Protein AF-A0A1V3RQV3-F1 (afdb_monomer_lite)

Secondary structure (DSSP, 8-state):
-HHHHHHHHHHHHHHHHHHHHHHHHSBTT--TT-TT-SB-GGGGTTS-HHHHHHHHHHHHHHHHHHH-TTEEEEEEEEEEEEETTEEEEEEEEEEEETT-S----EEEEEEHHHHHHHTT----

pLDDT: mean 86.49, std 12.57, range [39.47, 97.5]

Radius of gyration: 15.75 Å; chains: 1; bounding box: 42×29×44 Å

Foldseek 3Di:
DVVVVVVVVVVVLVVLLVQLLVQALDDQCNPVVCNRGHFPLVVCQPPDCVVSVVVNQVRSVVRCVVRVVQKDWDDWDWDWDQDPNDIWIKIKTWIDGPVPPDPDIDIRIDIVVVSCVVNVVDDD

Sequence (124 aa):
MLNDRAARLATDVDDIHQEVLLVLYTPLGADIHRPDFGCEWWQWIDSPINYARPHIVRAVVSAIERWVIRIELVRVVLTQRDDNNYASKDLLVEWKFADGVAEQIFSSNVRLDDLLASLGVITQ

Structure (mmCIF, N/CA/C/O backbone):
data_AF-A0A1V3RQV3-F1
#
_entry.id   AF-A0A1V3RQV3-F1
#
loop_
_atom_site.group_PDB
_atom_site.id
_atom_site.type_symbol
_atom_site.label_atom_id
_atom_site.label_alt_id
_atom_site.label_comp_id
_atom_site.label_asym_id
_atom_site.label_entity_id
_atom_site.label_seq_id
_atom_site.pdbx_PDB_ins_code
_atom_site.Cartn_x
_atom_site.Cartn_y
_atom_site.Cartn_z
_atom_site.occupancy
_atom_site.B_iso_or_equiv
_atom_site.auth_seq_id
_atom_site.auth_comp_id
_atom_site.auth_asym_id
_atom_site.auth_atom_id
_atom_site.pdbx_PDB_model_num
ATOM 1 N N . MET A 1 1 ? -18.312 18.229 23.222 1.00 57.91 1 MET A N 1
ATOM 2 C CA . MET A 1 1 ? -19.031 16.951 23.018 1.00 57.91 1 MET A CA 1
ATOM 3 C C . MET A 1 1 ? -19.204 16.571 21.548 1.00 57.91 1 MET A C 1
ATOM 5 O O . MET A 1 1 ? -18.770 15.482 21.209 1.00 57.91 1 MET A O 1
ATOM 9 N N . LEU A 1 2 ? -19.785 17.397 20.658 1.00 61.59 2 LEU A N 1
ATOM 10 C CA . LEU A 1 2 ? -19.853 17.039 19.221 1.00 61.59 2 LEU A CA 1
ATOM 11 C C . LEU A 1 2 ? -18.481 17.136 18.514 1.00 61.59 2 LEU A C 1
ATOM 13 O O . LEU A 1 2 ? -18.153 16.295 17.684 1.00 61.59 2 LEU A O 1
ATOM 17 N N . ASN A 1 3 ? -17.664 18.125 18.897 1.00 72.25 3 ASN A N 1
ATOM 18 C CA . ASN A 1 3 ? -16.355 18.389 18.286 1.00 72.25 3 ASN A CA 1
ATOM 19 C C . ASN A 1 3 ? -15.302 17.310 18.610 1.00 72.25 3 ASN A C 1
ATOM 21 O O . ASN A 1 3 ? -14.451 16.998 17.785 1.00 72.25 3 ASN A O 1
ATOM 25 N N . ASP A 1 4 ? -15.403 16.689 19.788 1.00 78.00 4 ASP A N 1
ATOM 26 C CA . ASP A 1 4 ? -14.417 15.716 20.280 1.00 78.00 4 ASP A CA 1
ATOM 27 C C . ASP A 1 4 ? -14.480 14.388 19.507 1.00 78.00 4 ASP A C 1
ATOM 29 O O . ASP A 1 4 ? -13.466 13.725 19.305 1.00 78.00 4 ASP A O 1
ATOM 33 N N . ARG A 1 5 ? -15.674 14.006 19.027 1.00 74.31 5 ARG A N 1
ATOM 34 C CA . ARG A 1 5 ? -15.865 12.795 18.209 1.00 74.31 5 ARG A CA 1
ATOM 35 C C . ARG A 1 5 ? -15.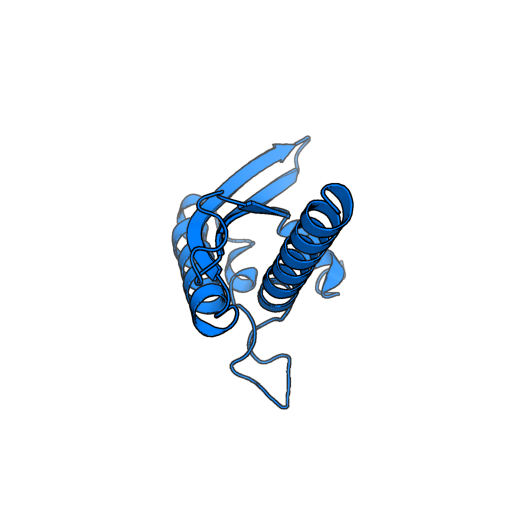313 12.970 16.798 1.00 74.31 5 ARG A C 1
ATOM 37 O O . ARG A 1 5 ? -14.687 12.052 16.285 1.00 74.31 5 ARG A O 1
ATOM 44 N N . ALA A 1 6 ? -15.535 14.139 16.197 1.00 78.00 6 ALA A N 1
ATOM 45 C CA . ALA A 1 6 ? -15.004 14.462 14.877 1.00 78.00 6 ALA A CA 1
ATOM 46 C C . ALA A 1 6 ? -13.470 14.547 14.896 1.00 78.00 6 ALA A C 1
ATOM 48 O O . ALA A 1 6 ? -12.823 13.987 14.018 1.00 78.00 6 ALA A O 1
ATOM 49 N N . ALA A 1 7 ? -12.895 15.170 15.932 1.00 77.12 7 ALA A N 1
ATOM 50 C CA . ALA A 1 7 ? -11.447 15.224 16.118 1.00 77.12 7 ALA A CA 1
ATOM 51 C C . ALA A 1 7 ? -10.832 13.823 16.250 1.00 77.12 7 ALA A C 1
ATOM 53 O O . ALA A 1 7 ? -9.837 13.528 15.600 1.00 77.12 7 ALA A O 1
ATOM 54 N N . ARG A 1 8 ? -11.460 12.938 17.034 1.00 81.44 8 ARG A N 1
ATOM 55 C CA . ARG A 1 8 ? -10.992 11.557 17.196 1.00 81.44 8 ARG A CA 1
ATOM 56 C C . ARG A 1 8 ? -11.048 10.756 15.895 1.00 81.44 8 ARG A C 1
ATOM 58 O O . ARG A 1 8 ? -10.074 10.097 15.56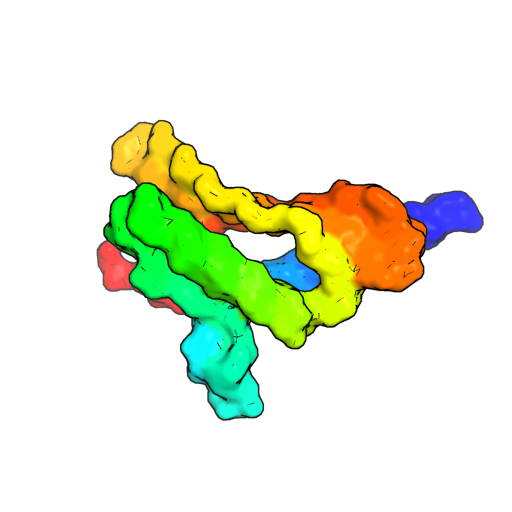6 1.00 81.44 8 ARG A O 1
ATOM 65 N N . LEU A 1 9 ? -12.153 10.851 15.151 1.00 83.62 9 LEU A N 1
ATOM 66 C CA . LEU A 1 9 ? -12.279 10.181 13.855 1.00 83.62 9 LEU A CA 1
ATOM 67 C C . LEU A 1 9 ? -11.206 10.661 12.869 1.00 83.62 9 LEU A C 1
ATOM 69 O O . LEU A 1 9 ? -10.649 9.848 12.144 1.00 83.62 9 LEU A O 1
ATOM 73 N N . ALA A 1 10 ? -10.901 11.963 12.854 1.00 79.94 10 ALA A N 1
ATOM 74 C CA . ALA A 1 10 ? -9.835 12.501 12.013 1.00 79.94 10 ALA A CA 1
ATOM 75 C C . ALA A 1 10 ? -8.470 11.891 12.374 1.00 79.94 10 ALA A C 1
ATOM 77 O O . ALA A 1 10 ? -7.771 11.419 11.486 1.00 79.94 10 ALA A O 1
ATOM 78 N N . THR A 1 11 ? -8.138 11.811 13.668 1.00 84.56 11 THR A N 1
ATOM 79 C CA . THR A 1 11 ? -6.911 11.141 14.130 1.00 84.56 11 THR A CA 1
ATOM 80 C C . THR A 1 11 ? -6.875 9.667 13.730 1.00 84.56 11 THR A C 1
ATOM 82 O O . THR A 1 11 ? -5.865 9.210 13.211 1.00 84.56 11 THR A O 1
ATOM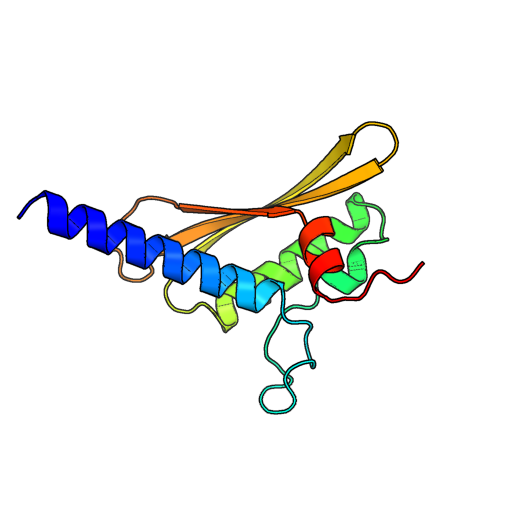 85 N N . ASP A 1 12 ? -7.981 8.935 13.896 1.00 89.00 12 ASP A N 1
ATOM 86 C CA . ASP A 1 12 ? -8.049 7.521 13.511 1.00 89.00 12 ASP A CA 1
ATOM 87 C C . ASP A 1 12 ? -7.833 7.333 11.996 1.00 89.00 12 ASP A C 1
ATOM 89 O O . ASP A 1 12 ? -7.164 6.389 11.579 1.00 89.00 12 ASP A O 1
ATOM 93 N N . VAL A 1 13 ? -8.369 8.233 11.163 1.00 92.19 13 VAL A N 1
ATOM 94 C CA . VAL A 1 13 ? -8.168 8.209 9.704 1.00 92.19 13 VAL A CA 1
ATOM 95 C C . VAL A 1 13 ? -6.716 8.515 9.335 1.00 92.19 13 VAL A C 1
ATOM 97 O O . VAL A 1 13 ? -6.147 7.812 8.498 1.00 92.19 13 VAL A O 1
ATOM 100 N N . ASP A 1 14 ? -6.111 9.524 9.962 1.00 92.31 14 ASP A N 1
ATOM 101 C CA . ASP A 1 14 ? -4.715 9.897 9.722 1.00 92.31 14 ASP A CA 1
ATOM 102 C C . ASP A 1 14 ? -3.755 8.774 10.141 1.00 92.31 14 ASP A C 1
ATOM 104 O O . ASP A 1 14 ? -2.828 8.449 9.397 1.00 92.31 14 ASP A O 1
ATOM 108 N N . ASP A 1 15 ? -4.009 8.119 11.276 1.00 93.06 15 ASP A N 1
ATOM 109 C CA . ASP A 1 15 ? -3.216 6.983 11.756 1.00 93.06 15 ASP A CA 1
ATOM 110 C C . ASP A 1 15 ? -3.255 5.814 10.763 1.00 93.06 15 ASP A C 1
ATOM 112 O O . ASP A 1 15 ? -2.216 5.241 10.430 1.00 93.06 15 ASP A O 1
ATOM 116 N N . ILE A 1 16 ? -4.439 5.482 10.237 1.00 93.81 16 ILE A N 1
ATOM 117 C CA . ILE A 1 16 ? -4.575 4.455 9.197 1.00 93.81 16 ILE A CA 1
ATOM 118 C C . ILE A 1 16 ? -3.869 4.876 7.910 1.00 93.81 16 ILE A C 1
ATOM 120 O O . ILE A 1 16 ? -3.221 4.049 7.267 1.00 93.81 16 ILE A O 1
ATOM 124 N N . HIS A 1 17 ? -3.964 6.148 7.519 1.00 94.00 17 HIS A N 1
ATOM 125 C CA . HIS A 1 17 ? -3.246 6.645 6.351 1.00 94.00 17 HIS A CA 1
ATOM 126 C C . HIS A 1 17 ? -1.732 6.446 6.513 1.00 94.00 17 HIS A C 1
ATOM 128 O O . HIS A 1 17 ? -1.087 5.927 5.601 1.00 94.00 17 HIS A O 1
ATOM 134 N N . GLN A 1 18 ? -1.176 6.767 7.686 1.00 92.19 18 GLN A N 1
ATOM 135 C CA . GLN A 1 18 ? 0.235 6.520 7.996 1.00 92.19 18 GLN A CA 1
ATOM 136 C C . GLN A 1 18 ? 0.587 5.031 7.989 1.00 92.19 18 GLN A C 1
ATOM 138 O O . GLN A 1 18 ? 1.643 4.657 7.486 1.00 92.19 18 GLN A O 1
ATOM 143 N N . GLU A 1 19 ? -0.291 4.169 8.498 1.00 95.44 19 GLU A N 1
ATOM 144 C CA . GLU A 1 19 ? -0.082 2.720 8.502 1.00 95.44 19 GLU A CA 1
ATOM 145 C C . GLU A 1 19 ? -0.045 2.145 7.073 1.00 95.44 19 GLU A C 1
ATOM 147 O O . GLU A 1 19 ? 0.880 1.406 6.723 1.00 95.44 19 GLU A O 1
ATOM 152 N N . VAL A 1 20 ? -0.989 2.553 6.213 1.00 95.06 20 VAL A N 1
ATOM 153 C CA . VAL A 1 20 ? -1.008 2.213 4.777 1.00 95.06 20 VAL A CA 1
ATOM 154 C C . VAL A 1 20 ? 0.283 2.671 4.105 1.00 95.06 20 VAL A C 1
ATOM 156 O O . VAL A 1 20 ? 0.920 1.890 3.397 1.00 95.06 20 VAL A O 1
ATOM 159 N N . LEU A 1 21 ? 0.695 3.918 4.344 1.00 93.19 21 LEU A N 1
ATOM 160 C CA . LEU A 1 21 ? 1.944 4.445 3.805 1.00 93.19 21 LEU A CA 1
ATOM 161 C C . LEU A 1 21 ? 3.141 3.624 4.283 1.00 93.19 21 LEU A C 1
ATOM 163 O O . LEU A 1 21 ? 3.934 3.204 3.451 1.00 93.19 21 LEU A O 1
ATOM 167 N N . LEU A 1 22 ? 3.264 3.336 5.579 1.00 93.88 22 LEU A N 1
ATOM 168 C CA . LEU A 1 22 ? 4.386 2.579 6.138 1.00 93.88 22 LEU A CA 1
ATOM 169 C C . LEU A 1 22 ? 4.562 1.217 5.449 1.00 93.88 22 LEU A C 1
ATOM 171 O O . LEU A 1 22 ? 5.684 0.845 5.099 1.00 93.88 22 LEU A O 1
ATOM 175 N N . VAL A 1 23 ? 3.463 0.492 5.214 1.00 95.06 23 VAL A N 1
ATOM 176 C CA . VAL A 1 23 ? 3.481 -0.794 4.496 1.00 95.06 23 VAL A CA 1
ATOM 177 C C . VAL A 1 23 ? 3.943 -0.620 3.049 1.00 95.06 23 VAL A C 1
ATOM 179 O O . VAL A 1 23 ? 4.740 -1.421 2.564 1.00 95.06 23 VAL A O 1
ATOM 182 N N . LEU A 1 24 ? 3.466 0.417 2.356 1.00 94.06 24 LEU A N 1
ATOM 183 C CA . LEU A 1 24 ? 3.831 0.681 0.962 1.00 94.06 24 LEU A CA 1
ATOM 184 C C . LEU A 1 24 ? 5.262 1.201 0.809 1.00 94.06 24 LEU A C 1
ATOM 186 O O . LEU A 1 24 ? 5.926 0.839 -0.157 1.00 94.06 24 LEU A O 1
ATOM 190 N N . TYR A 1 25 ? 5.746 2.015 1.743 1.00 91.00 25 TYR A N 1
ATOM 191 C CA . TYR A 1 25 ? 7.121 2.502 1.744 1.00 91.00 25 TYR A CA 1
ATOM 192 C C . TYR A 1 25 ? 8.103 1.383 2.062 1.00 91.00 25 TYR A C 1
ATOM 194 O O . TYR A 1 25 ? 9.200 1.391 1.531 1.00 91.00 25 TYR A O 1
ATOM 202 N N . THR A 1 26 ? 7.750 0.414 2.903 1.00 92.31 26 THR A N 1
ATOM 203 C CA . THR A 1 26 ? 8.716 -0.607 3.318 1.00 92.31 26 THR A CA 1
ATOM 204 C C . THR A 1 26 ? 8.918 -1.644 2.209 1.00 92.31 26 THR A C 1
ATOM 206 O O . THR A 1 26 ? 7.982 -2.391 1.910 1.00 92.31 26 THR A O 1
ATOM 209 N N . PRO A 1 27 ? 10.115 -1.755 1.598 1.00 92.00 27 PRO A N 1
ATOM 210 C CA . PRO A 1 27 ? 10.385 -2.817 0.642 1.00 92.00 27 PRO A CA 1
ATOM 211 C C . PRO A 1 27 ? 10.349 -4.164 1.359 1.00 92.00 27 PRO A C 1
ATOM 213 O O . PRO A 1 27 ? 10.899 -4.302 2.455 1.00 92.00 27 PRO A O 1
ATOM 216 N N . LEU A 1 28 ? 9.733 -5.166 0.733 1.00 92.19 28 LEU A N 1
ATOM 217 C CA . LEU A 1 28 ? 9.745 -6.528 1.264 1.00 92.19 28 LEU A CA 1
ATOM 218 C C . LEU A 1 28 ? 11.191 -6.985 1.545 1.00 92.19 28 LEU A C 1
ATOM 220 O O . LEU A 1 28 ? 12.056 -6.890 0.673 1.00 92.19 28 LEU A O 1
ATOM 224 N N . GLY A 1 29 ? 11.454 -7.461 2.764 1.00 90.19 29 GLY A N 1
ATOM 225 C CA . GLY A 1 29 ? 12.783 -7.881 3.221 1.00 90.19 29 GLY A CA 1
ATOM 226 C C . GLY A 1 29 ? 13.653 -6.785 3.849 1.00 90.19 29 GLY A C 1
ATOM 227 O O . GLY A 1 29 ? 14.732 -7.104 4.344 1.00 90.19 29 GLY A O 1
ATOM 228 N N . ALA A 1 30 ? 13.219 -5.519 3.865 1.00 91.06 30 ALA A N 1
ATOM 229 C CA . ALA A 1 30 ? 14.013 -4.419 4.425 1.00 91.06 30 ALA A CA 1
ATOM 230 C C . ALA A 1 30 ? 14.068 -4.417 5.965 1.00 91.06 30 ALA A C 1
ATOM 232 O O . ALA A 1 30 ? 15.078 -4.022 6.549 1.00 91.06 30 ALA A O 1
ATOM 233 N N . ASP A 1 31 ? 13.004 -4.868 6.636 1.00 91.50 31 ASP A N 1
ATOM 234 C CA . ASP A 1 31 ? 12.994 -5.036 8.091 1.00 91.50 31 ASP A CA 1
ATOM 235 C C . ASP A 1 31 ? 13.631 -6.386 8.460 1.00 91.50 31 ASP A C 1
ATOM 237 O O . ASP A 1 31 ? 13.018 -7.441 8.312 1.00 91.50 31 ASP A O 1
ATOM 241 N N . ILE A 1 32 ? 14.865 -6.355 8.974 1.00 92.94 32 ILE A N 1
ATOM 242 C CA . ILE A 1 32 ? 15.628 -7.553 9.376 1.00 92.94 32 ILE A CA 1
ATOM 243 C C . ILE A 1 32 ? 14.857 -8.403 10.397 1.00 92.94 32 ILE A C 1
ATOM 245 O O . ILE A 1 32 ? 14.957 -9.630 10.392 1.00 92.94 32 ILE A O 1
ATOM 249 N N . HIS A 1 33 ? 14.085 -7.768 11.281 1.00 94.81 33 HIS A N 1
ATOM 250 C CA . HIS A 1 33 ? 13.311 -8.470 12.301 1.00 94.81 33 HIS A CA 1
ATOM 251 C C . HIS A 1 33 ? 11.984 -9.011 11.760 1.00 94.81 33 HIS A C 1
ATOM 253 O O . HIS A 1 33 ? 11.398 -9.908 12.369 1.00 94.81 33 HIS A O 1
ATOM 259 N N . ARG A 1 34 ? 11.504 -8.484 10.628 1.00 93.62 34 ARG A N 1
ATOM 260 C CA . ARG A 1 34 ? 10.252 -8.873 9.968 1.00 93.62 34 ARG A CA 1
ATOM 261 C C . ARG A 1 34 ? 10.446 -8.889 8.444 1.00 93.62 34 ARG A C 1
ATOM 263 O O . ARG A 1 34 ? 9.888 -8.039 7.758 1.00 93.62 34 ARG A O 1
ATOM 270 N N . PRO A 1 35 ? 11.187 -9.861 7.889 1.00 92.88 35 PRO A N 1
ATOM 271 C CA . PRO A 1 35 ? 11.507 -9.875 6.458 1.00 92.88 35 PRO A CA 1
ATOM 272 C C . PRO A 1 35 ? 10.266 -9.980 5.556 1.00 92.88 35 PRO A C 1
ATOM 274 O O . PRO A 1 35 ? 10.280 -9.513 4.423 1.00 92.88 35 PRO A O 1
ATOM 277 N N . ASP A 1 36 ? 9.170 -10.538 6.068 1.00 93.75 36 ASP A N 1
ATOM 278 C CA . ASP A 1 36 ? 7.892 -10.626 5.357 1.00 93.75 36 ASP A CA 1
ATOM 279 C C . ASP A 1 36 ? 7.094 -9.307 5.336 1.00 93.75 36 ASP A C 1
ATOM 281 O O . ASP A 1 36 ? 6.064 -9.222 4.660 1.00 93.75 36 ASP A O 1
ATOM 285 N N . PHE A 1 37 ? 7.491 -8.309 6.133 1.00 94.44 37 PHE A N 1
ATOM 286 C CA . PHE A 1 37 ? 6.791 -7.032 6.236 1.00 94.44 37 PHE A CA 1
ATOM 287 C C . PHE A 1 37 ? 7.141 -6.116 5.062 1.00 94.44 37 PHE A C 1
ATOM 289 O O . PHE A 1 37 ? 8.297 -6.026 4.649 1.00 94.44 37 PHE A O 1
ATOM 296 N N . GLY A 1 38 ? 6.127 -5.409 4.560 1.00 93.75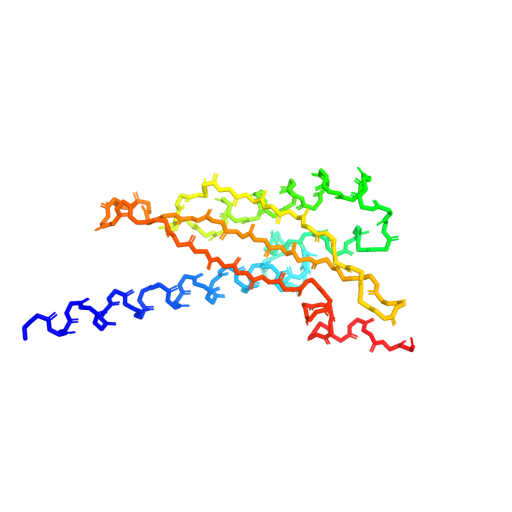 38 GLY A N 1
ATOM 297 C CA . GLY A 1 38 ? 6.261 -4.449 3.471 1.00 93.75 38 GLY A CA 1
ATOM 298 C C . GLY A 1 38 ? 5.543 -4.869 2.195 1.00 93.75 38 GLY A C 1
ATOM 299 O O . GLY A 1 38 ? 4.627 -5.696 2.211 1.00 93.75 38 GLY A O 1
ATOM 300 N N . CYS A 1 39 ? 5.960 -4.270 1.082 1.00 95.25 39 CYS A N 1
ATOM 301 C CA . CYS A 1 39 ? 5.365 -4.477 -0.229 1.00 95.25 39 CYS A CA 1
ATOM 302 C C . CYS A 1 39 ? 6.427 -4.529 -1.339 1.00 95.25 39 CYS A C 1
ATOM 304 O O . CYS A 1 39 ? 7.517 -3.966 -1.238 1.00 95.25 39 CYS A O 1
ATOM 306 N N . GLU A 1 40 ? 6.102 -5.229 -2.424 1.00 94.25 40 GLU A N 1
ATOM 307 C CA . GLU A 1 40 ? 7.017 -5.510 -3.536 1.00 94.25 40 GLU A CA 1
ATOM 308 C C . GLU A 1 40 ? 6.663 -4.774 -4.840 1.00 94.25 40 GLU A C 1
ATOM 310 O O . GLU A 1 40 ? 7.173 -5.103 -5.910 1.00 94.25 40 GLU A O 1
ATOM 315 N N . TRP A 1 41 ? 5.791 -3.760 -4.776 1.00 93.00 41 TRP A N 1
ATOM 316 C CA . TRP A 1 41 ? 5.326 -3.020 -5.958 1.00 93.00 41 TRP A CA 1
ATOM 317 C C . TRP A 1 41 ? 6.459 -2.317 -6.728 1.00 93.00 41 TRP A C 1
ATOM 319 O O . TRP A 1 41 ? 6.360 -2.153 -7.945 1.00 93.00 41 TRP A O 1
ATOM 329 N N . TRP A 1 42 ? 7.537 -1.931 -6.039 1.00 89.94 42 TRP A N 1
ATOM 330 C CA . TRP A 1 42 ? 8.666 -1.177 -6.596 1.00 89.94 42 TRP A CA 1
ATOM 331 C C . TRP A 1 42 ? 9.395 -1.922 -7.724 1.00 89.94 42 TRP A C 1
ATOM 333 O O . TRP A 1 42 ? 9.933 -1.283 -8.622 1.00 89.94 42 TRP A O 1
ATOM 343 N N . GLN A 1 43 ? 9.337 -3.260 -7.752 1.00 91.56 43 GLN A N 1
ATOM 344 C CA . GLN A 1 43 ? 9.959 -4.087 -8.798 1.00 91.56 43 GLN A CA 1
ATOM 345 C C . GLN A 1 43 ? 9.388 -3.830 -10.204 1.00 91.56 43 GLN A C 1
ATOM 347 O O . GLN A 1 43 ? 9.999 -4.191 -11.208 1.00 91.56 43 GLN A O 1
ATOM 352 N N . TRP A 1 44 ? 8.206 -3.215 -10.291 1.00 92.12 44 TRP A N 1
ATOM 353 C CA . TRP A 1 44 ? 7.462 -3.035 -11.537 1.00 92.12 44 TRP A CA 1
ATOM 354 C C . TRP A 1 44 ? 7.388 -1.573 -11.987 1.00 92.12 44 TRP A C 1
ATOM 356 O O . TRP A 1 44 ? 6.686 -1.281 -12.959 1.00 92.12 44 TRP A O 1
ATOM 366 N N . ILE A 1 45 ? 8.073 -0.640 -11.311 1.00 86.94 45 ILE A N 1
ATOM 367 C CA . ILE A 1 45 ? 7.956 0.787 -11.640 1.00 86.94 45 ILE A CA 1
ATOM 368 C C . ILE A 1 45 ? 8.464 1.097 -13.051 1.00 86.94 45 ILE A C 1
ATOM 370 O O . ILE A 1 45 ? 7.792 1.820 -13.779 1.00 86.94 45 ILE A O 1
ATOM 374 N N . ASP A 1 46 ? 9.554 0.479 -13.493 1.00 87.31 46 ASP A N 1
ATOM 375 C CA . ASP A 1 46 ? 10.110 0.721 -14.832 1.00 87.31 46 ASP A CA 1
ATOM 376 C C . ASP A 1 46 ? 9.400 -0.079 -15.931 1.00 87.31 46 ASP A C 1
ATOM 378 O O . ASP A 1 46 ? 9.681 0.063 -17.121 1.00 87.31 46 ASP A O 1
ATOM 382 N N . SER A 1 47 ? 8.446 -0.933 -15.551 1.00 90.19 47 SER A N 1
ATOM 383 C CA . SER A 1 47 ? 7.686 -1.722 -16.510 1.00 90.19 47 SER A CA 1
ATOM 384 C C . SER A 1 47 ? 6.602 -0.884 -17.208 1.00 90.19 47 SER A C 1
ATOM 386 O O . SER A 1 47 ? 5.999 0.009 -16.595 1.00 90.19 47 SER A O 1
ATOM 388 N N . PRO A 1 48 ? 6.267 -1.204 -18.476 1.00 90.12 48 PRO A N 1
ATOM 389 C CA . PRO A 1 48 ? 5.131 -0.599 -19.165 1.00 90.12 48 PRO A CA 1
ATOM 390 C C . PRO A 1 48 ? 3.843 -0.756 -18.351 1.00 90.12 48 PRO A C 1
ATOM 392 O O . PRO A 1 48 ? 3.561 -1.843 -17.847 1.00 90.12 48 PRO A O 1
ATOM 395 N N . ILE A 1 49 ? 3.021 0.294 -18.257 1.00 89.50 49 ILE A N 1
ATOM 396 C CA . ILE A 1 49 ? 1.864 0.328 -17.342 1.00 89.50 49 ILE A CA 1
ATOM 397 C C . ILE A 1 49 ? 0.879 -0.826 -17.537 1.00 89.50 49 ILE A C 1
ATOM 399 O O . ILE A 1 49 ? 0.358 -1.358 -16.560 1.00 89.50 49 ILE A O 1
ATOM 403 N N . ASN A 1 50 ? 0.650 -1.253 -18.780 1.00 91.25 50 ASN A N 1
ATOM 404 C CA . ASN A 1 50 ? -0.267 -2.354 -19.081 1.00 91.25 50 ASN A CA 1
ATOM 405 C C . ASN A 1 50 ? 0.222 -3.692 -18.510 1.00 91.25 50 ASN A C 1
ATOM 407 O O . ASN A 1 50 ? -0.597 -4.542 -18.174 1.00 91.25 50 ASN A O 1
ATOM 411 N N . TYR A 1 51 ? 1.539 -3.856 -18.376 1.00 93.62 51 TYR A N 1
ATOM 412 C CA . TYR A 1 51 ? 2.157 -5.021 -17.756 1.00 93.62 51 TYR A CA 1
ATOM 413 C C . TYR A 1 51 ? 2.292 -4.835 -16.239 1.00 93.62 51 TYR A C 1
ATOM 415 O O . TYR A 1 51 ? 1.896 -5.706 -15.476 1.00 93.62 51 TYR A O 1
ATOM 423 N N . ALA A 1 52 ? 2.761 -3.669 -15.786 1.00 93.12 52 ALA A N 1
ATOM 424 C CA . ALA A 1 52 ? 2.997 -3.379 -14.372 1.00 93.12 52 ALA A CA 1
ATOM 425 C C . ALA A 1 52 ? 1.716 -3.386 -13.520 1.00 93.12 52 ALA A C 1
ATOM 427 O O . ALA A 1 52 ? 1.729 -3.839 -12.377 1.00 93.12 52 ALA A O 1
ATOM 428 N N . ARG A 1 53 ? 0.597 -2.889 -14.068 1.00 95.25 53 ARG A N 1
ATOM 429 C CA . ARG A 1 53 ? -0.657 -2.665 -13.330 1.00 95.25 53 ARG A CA 1
ATOM 430 C C . ARG A 1 53 ? -1.151 -3.888 -12.546 1.00 95.25 53 ARG A C 1
ATOM 432 O O . ARG A 1 53 ? -1.335 -3.736 -11.340 1.00 95.25 53 ARG A O 1
ATOM 439 N N . PRO A 1 54 ? -1.374 -5.074 -13.144 1.00 96.31 54 PRO A N 1
ATOM 440 C CA . PRO A 1 54 ? -1.845 -6.235 -12.387 1.00 96.31 54 PRO A CA 1
ATOM 441 C C . PRO A 1 54 ? -0.866 -6.681 -11.290 1.00 96.31 54 PRO A C 1
ATOM 443 O O . PRO A 1 54 ? -1.312 -7.099 -10.224 1.00 96.31 54 PRO A O 1
ATOM 446 N N . HIS A 1 55 ? 0.446 -6.560 -11.516 1.00 96.56 55 HIS A N 1
ATOM 447 C CA . HIS A 1 55 ? 1.461 -6.938 -10.530 1.00 96.56 55 HIS A CA 1
ATOM 448 C C . HIS A 1 55 ? 1.500 -5.975 -9.341 1.00 96.56 55 HIS A C 1
ATOM 450 O O . HIS A 1 55 ? 1.449 -6.419 -8.196 1.00 96.56 55 HIS A O 1
ATOM 456 N N . ILE A 1 56 ? 1.506 -4.666 -9.605 1.00 95.81 56 ILE A N 1
ATOM 457 C CA . ILE A 1 56 ? 1.475 -3.630 -8.565 1.00 95.81 56 ILE A CA 1
ATOM 458 C C . ILE A 1 56 ? 0.188 -3.737 -7.750 1.00 95.81 56 ILE A C 1
ATOM 460 O O . ILE A 1 56 ? 0.248 -3.784 -6.526 1.00 95.81 56 ILE A O 1
ATOM 464 N N . VAL A 1 57 ? -0.969 -3.828 -8.414 1.00 96.69 57 VAL A N 1
ATOM 465 C CA . VAL A 1 57 ? -2.263 -3.943 -7.725 1.00 96.69 57 VAL A CA 1
ATOM 466 C C . VAL A 1 57 ? -2.287 -5.184 -6.838 1.00 96.69 57 VAL A C 1
ATOM 468 O O . VAL A 1 57 ? -2.663 -5.082 -5.676 1.00 96.69 57 VAL A O 1
ATOM 471 N N . ARG A 1 58 ? -1.829 -6.339 -7.339 1.00 97.06 58 ARG A N 1
ATOM 472 C CA . ARG A 1 58 ? -1.742 -7.567 -6.539 1.00 97.06 58 ARG A CA 1
ATOM 473 C C . ARG A 1 58 ? -0.842 -7.393 -5.316 1.00 97.06 58 ARG A C 1
ATOM 475 O O . ARG A 1 58 ? -1.260 -7.761 -4.223 1.00 97.06 58 ARG A O 1
ATOM 482 N N . ALA A 1 59 ? 0.363 -6.854 -5.499 1.00 96.44 59 ALA A N 1
ATOM 483 C CA . ALA A 1 59 ? 1.317 -6.650 -4.412 1.00 96.44 59 ALA A CA 1
ATOM 484 C C . ALA A 1 59 ? 0.729 -5.744 -3.322 1.00 96.44 59 ALA A C 1
ATOM 486 O O . ALA A 1 59 ? 0.758 -6.093 -2.144 1.00 96.44 59 ALA A O 1
ATOM 487 N N . VAL A 1 60 ? 0.120 -4.624 -3.725 1.00 96.81 60 VAL A N 1
ATOM 488 C CA . VAL A 1 60 ? -0.537 -3.675 -2.818 1.00 96.81 60 VAL A CA 1
ATOM 489 C C . VAL A 1 60 ? -1.692 -4.337 -2.071 1.00 96.81 60 VAL A C 1
ATOM 491 O O . VAL A 1 60 ? -1.725 -4.261 -0.848 1.00 96.81 60 VAL A O 1
ATOM 494 N N . VAL A 1 61 ? -2.602 -5.022 -2.771 1.00 97.50 61 VAL A N 1
ATOM 495 C CA . VAL A 1 61 ? -3.736 -5.724 -2.142 1.00 97.50 61 VAL A CA 1
ATOM 496 C C . VAL A 1 61 ? -3.235 -6.723 -1.099 1.00 97.50 61 VAL A C 1
ATOM 498 O O . VAL A 1 61 ? -3.636 -6.651 0.058 1.00 97.50 61 VAL A O 1
ATOM 501 N N . SER A 1 62 ? -2.295 -7.596 -1.477 1.00 96.62 62 SER A N 1
ATOM 502 C CA . SER A 1 62 ? -1.756 -8.618 -0.573 1.00 96.62 62 SER A CA 1
ATOM 503 C C . SER A 1 62 ? -1.048 -8.021 0.647 1.00 96.62 62 SER A C 1
ATOM 505 O O . SER A 1 62 ? -1.176 -8.558 1.744 1.00 96.62 62 SER A O 1
ATOM 507 N N . ALA A 1 63 ? -0.312 -6.920 0.481 1.00 96.69 63 ALA A N 1
ATOM 508 C CA . ALA A 1 63 ? 0.376 -6.261 1.587 1.00 96.69 63 ALA A CA 1
ATOM 509 C C . ALA A 1 63 ? -0.607 -5.573 2.548 1.00 96.69 63 ALA A C 1
ATOM 511 O O . ALA A 1 63 ? -0.485 -5.734 3.762 1.00 96.69 63 ALA A O 1
ATOM 512 N N . ILE A 1 64 ? -1.595 -4.846 2.017 1.00 96.62 64 ILE A N 1
ATOM 513 C CA . ILE A 1 64 ? -2.577 -4.120 2.830 1.00 96.62 64 ILE A CA 1
ATOM 514 C C . ILE A 1 64 ? -3.471 -5.086 3.606 1.00 96.62 64 ILE A C 1
ATOM 516 O O . ILE A 1 64 ? -3.602 -4.931 4.816 1.00 96.62 64 ILE A O 1
ATOM 520 N N . GLU A 1 65 ? -4.012 -6.121 2.959 1.00 95.69 65 GLU A N 1
ATOM 521 C CA . GLU A 1 65 ? -4.855 -7.118 3.636 1.00 95.69 65 GLU A CA 1
ATOM 522 C C . GLU A 1 65 ? -4.090 -7.907 4.708 1.00 95.69 65 GLU A C 1
ATOM 524 O O . GLU A 1 65 ? -4.671 -8.310 5.716 1.00 95.69 65 GLU A O 1
ATOM 529 N N . ARG A 1 66 ? -2.782 -8.128 4.517 1.00 95.88 66 ARG A N 1
ATOM 530 C CA . ARG A 1 66 ? -1.951 -8.853 5.486 1.00 95.88 66 ARG A CA 1
ATOM 531 C C . ARG A 1 66 ? -1.593 -8.007 6.705 1.00 95.88 66 ARG A C 1
ATOM 533 O O . ARG A 1 66 ? -1.551 -8.545 7.810 1.00 95.88 66 ARG A O 1
ATOM 540 N N . TRP A 1 67 ? -1.268 -6.730 6.504 1.00 96.31 67 TRP A N 1
ATOM 541 C CA . TRP A 1 67 ? -0.629 -5.911 7.537 1.00 96.31 67 TRP A CA 1
ATOM 542 C C . TRP A 1 67 ? -1.538 -4.843 8.146 1.00 96.31 67 TRP A C 1
ATOM 544 O O . TRP A 1 67 ? -1.386 -4.558 9.329 1.00 96.31 67 TRP A O 1
ATOM 554 N N . VAL A 1 68 ? -2.507 -4.305 7.400 1.00 95.00 68 VAL A N 1
ATOM 555 C CA . VAL A 1 68 ? -3.409 -3.240 7.872 1.00 95.00 68 VAL A CA 1
ATOM 556 C C . VAL A 1 68 ? -4.764 -3.840 8.255 1.00 95.00 68 VAL A C 1
ATOM 558 O O . VAL A 1 68 ? -5.789 -3.614 7.621 1.00 95.00 68 VAL A O 1
ATOM 561 N N . ILE A 1 69 ? -4.781 -4.634 9.325 1.00 92.88 69 ILE A N 1
ATOM 562 C CA . ILE A 1 69 ? -5.957 -5.430 9.738 1.00 92.88 69 ILE A CA 1
ATOM 563 C C . ILE A 1 69 ? -7.162 -4.599 10.217 1.00 92.88 69 ILE A C 1
ATOM 565 O O . ILE A 1 69 ? -8.251 -5.131 10.413 1.00 92.88 69 ILE A O 1
ATOM 569 N N . ARG A 1 70 ? -6.961 -3.303 10.478 1.00 91.75 70 ARG A N 1
ATOM 570 C CA . ARG A 1 70 ? -7.981 -2.388 11.019 1.00 91.75 70 ARG A CA 1
ATOM 571 C C . ARG A 1 70 ? -8.959 -1.887 9.951 1.00 91.75 70 ARG A C 1
ATOM 573 O O . ARG A 1 70 ? -9.966 -1.265 10.294 1.00 91.75 70 ARG A O 1
ATOM 580 N N . ILE A 1 71 ? -8.668 -2.140 8.676 1.00 94.38 71 ILE A N 1
ATOM 581 C CA . ILE A 1 71 ? -9.473 -1.695 7.540 1.00 94.38 71 ILE A CA 1
ATOM 582 C C . ILE A 1 71 ? -9.927 -2.867 6.679 1.00 94.38 71 ILE A C 1
ATOM 584 O O . ILE A 1 71 ? -9.277 -3.904 6.604 1.00 94.38 71 ILE A O 1
ATOM 588 N N . GLU A 1 72 ? -11.028 -2.658 5.973 1.00 94.62 72 GLU A N 1
ATOM 589 C CA . GLU A 1 72 ? -11.419 -3.459 4.823 1.00 94.62 72 GLU A CA 1
ATOM 590 C C . GLU A 1 72 ? -11.024 -2.710 3.549 1.00 94.62 72 GLU A C 1
ATOM 592 O O . GLU A 1 72 ? -11.436 -1.564 3.325 1.00 94.62 72 GLU A O 1
ATOM 597 N N . LEU A 1 73 ? -10.219 -3.362 2.710 1.00 95.75 73 LEU A N 1
ATOM 598 C CA . LEU A 1 73 ? -9.808 -2.819 1.424 1.00 95.75 73 LEU A CA 1
ATOM 599 C C . LEU A 1 73 ? -10.992 -2.846 0.450 1.00 95.75 73 LEU A C 1
ATOM 601 O O . LEU A 1 73 ? -11.569 -3.895 0.177 1.00 95.75 73 LEU A O 1
ATOM 605 N N . VAL A 1 74 ? -11.348 -1.683 -0.089 1.00 95.75 74 VAL A N 1
ATOM 606 C CA . VAL A 1 74 ? -12.464 -1.536 -1.034 1.00 95.75 74 VAL A CA 1
ATOM 607 C C . VAL A 1 74 ? -11.950 -1.586 -2.465 1.00 95.75 74 VAL A C 1
ATOM 609 O O . VAL A 1 74 ? -12.534 -2.253 -3.322 1.00 95.75 74 VAL A O 1
ATOM 612 N N . ARG A 1 75 ? -10.855 -0.871 -2.745 1.00 96.12 75 ARG A N 1
ATOM 613 C CA . ARG A 1 75 ? -10.329 -0.747 -4.104 1.00 96.12 75 ARG A CA 1
ATOM 614 C C . ARG A 1 75 ? -8.866 -0.339 -4.114 1.00 96.12 75 ARG A C 1
ATOM 616 O O . ARG A 1 75 ? -8.425 0.463 -3.300 1.00 96.12 75 ARG A O 1
ATOM 623 N N . VAL A 1 76 ? -8.144 -0.818 -5.122 1.00 96.88 76 VAL A N 1
ATOM 624 C CA . VAL A 1 76 ? -6.821 -0.307 -5.487 1.00 96.88 76 VAL A CA 1
ATOM 625 C C . VAL A 1 76 ? -6.839 0.073 -6.960 1.00 96.88 76 VAL A C 1
ATOM 627 O O . VAL A 1 76 ? -7.238 -0.726 -7.810 1.00 96.88 76 VAL A O 1
ATOM 630 N N . VAL A 1 77 ? -6.422 1.295 -7.277 1.00 95.69 77 VAL A N 1
ATOM 631 C CA . VAL A 1 77 ? -6.363 1.805 -8.650 1.00 95.69 77 VAL A CA 1
ATOM 632 C C . VAL A 1 77 ? -4.975 2.352 -8.921 1.00 95.69 77 VAL A C 1
ATOM 634 O O . VAL A 1 77 ? -4.475 3.176 -8.168 1.00 95.69 77 VAL A O 1
ATOM 637 N N . LEU A 1 78 ? -4.379 1.913 -10.027 1.00 94.50 78 LEU A N 1
ATOM 638 C CA . LEU A 1 78 ? -3.126 2.455 -10.534 1.00 94.50 78 LEU A CA 1
ATOM 639 C C . LEU A 1 78 ? -3.377 3.199 -11.846 1.00 94.50 78 LEU A C 1
ATOM 641 O O . LEU A 1 78 ? -3.726 2.587 -12.868 1.00 94.50 78 LEU A O 1
ATOM 645 N N . THR A 1 79 ? -3.158 4.506 -11.820 1.00 92.50 79 THR A N 1
ATOM 646 C CA . THR A 1 79 ? -3.237 5.391 -12.983 1.00 92.50 79 THR A CA 1
ATOM 647 C C . THR A 1 79 ? -1.848 5.858 -13.394 1.00 92.50 79 THR A C 1
ATOM 649 O O . THR A 1 79 ? -0.963 6.002 -12.559 1.00 92.50 79 THR A O 1
ATOM 652 N N . GLN A 1 80 ? -1.655 6.077 -14.693 1.00 90.00 80 GLN A N 1
ATOM 653 C CA . GLN A 1 80 ? -0.472 6.758 -15.210 1.00 90.00 80 GLN A CA 1
ATOM 654 C C . GLN A 1 80 ? -0.872 8.181 -15.580 1.00 90.00 80 GLN A C 1
ATOM 656 O O . GLN A 1 80 ? -1.940 8.390 -16.162 1.00 90.00 80 GLN A O 1
ATOM 661 N N . ARG A 1 81 ? -0.013 9.131 -15.238 1.00 86.25 81 ARG A N 1
ATOM 662 C CA . ARG A 1 81 ? -0.120 10.536 -15.605 1.00 86.25 81 ARG A CA 1
ATOM 663 C C . ARG A 1 81 ? 1.122 10.905 -16.404 1.00 86.25 81 ARG A C 1
ATOM 665 O O . ARG A 1 81 ? 2.232 10.580 -15.997 1.00 86.25 81 ARG A O 1
ATOM 672 N N . ASP A 1 82 ? 0.918 11.571 -17.531 1.00 84.50 82 ASP A N 1
ATOM 673 C CA . ASP A 1 82 ? 1.996 12.009 -18.411 1.00 84.50 82 ASP A CA 1
ATOM 674 C C . ASP A 1 82 ? 2.095 13.537 -18.339 1.00 84.50 82 ASP A C 1
ATOM 676 O O . ASP A 1 82 ? 1.294 14.244 -18.952 1.00 84.50 82 ASP A O 1
ATOM 680 N N . ASP A 1 83 ? 3.076 14.047 -17.591 1.00 78.19 83 ASP A N 1
ATOM 681 C CA . ASP A 1 83 ? 3.296 15.482 -17.397 1.00 78.19 83 ASP A CA 1
ATOM 682 C C . ASP A 1 83 ? 4.671 15.876 -17.963 1.00 78.19 83 ASP A C 1
ATOM 684 O O . ASP A 1 83 ? 5.704 15.411 -17.487 1.00 78.19 83 ASP A O 1
ATOM 688 N N . ASN A 1 84 ? 4.710 16.766 -18.965 1.00 69.62 84 ASN A N 1
ATOM 689 C CA . ASN A 1 84 ? 5.941 17.399 -19.480 1.00 69.62 84 ASN A CA 1
ATOM 690 C C . ASN A 1 84 ? 7.150 16.439 -19.661 1.00 69.62 84 ASN A C 1
ATOM 692 O O . ASN A 1 84 ? 8.235 16.717 -19.154 1.00 69.62 84 ASN A O 1
ATOM 696 N N . ASN A 1 85 ? 6.973 15.335 -20.401 1.00 71.19 85 ASN A N 1
ATOM 697 C CA . ASN A 1 85 ? 7.960 14.262 -20.655 1.00 71.19 85 ASN A CA 1
ATOM 698 C C . ASN A 1 85 ? 8.285 13.311 -19.485 1.00 71.19 85 ASN A C 1
ATOM 700 O O . ASN A 1 85 ? 9.119 12.422 -19.661 1.00 71.19 85 ASN A O 1
ATOM 704 N N . TYR A 1 86 ? 7.612 13.421 -18.341 1.00 70.44 86 TYR A N 1
ATOM 705 C CA . TYR A 1 86 ? 7.750 12.481 -17.229 1.00 70.44 86 TYR A CA 1
ATOM 706 C 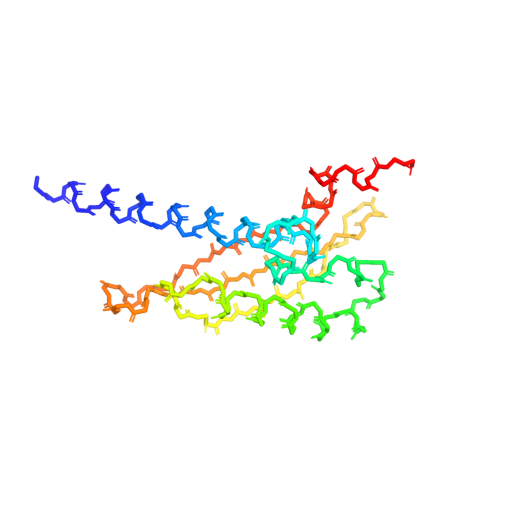C . TYR A 1 86 ? 6.442 11.715 -17.020 1.00 70.44 86 TYR A C 1
ATOM 708 O O . TYR A 1 86 ? 5.385 12.311 -16.812 1.00 70.44 86 TYR A O 1
ATOM 716 N N . ALA A 1 87 ? 6.518 10.385 -17.089 1.00 80.06 87 ALA A N 1
ATOM 717 C CA . ALA A 1 87 ? 5.400 9.511 -16.760 1.00 80.06 87 ALA A CA 1
ATOM 718 C C . ALA A 1 87 ? 5.452 9.179 -15.266 1.00 80.06 87 ALA A C 1
ATOM 720 O O . ALA A 1 87 ? 6.404 8.543 -14.815 1.00 80.06 87 ALA A O 1
ATOM 721 N N . SER A 1 88 ? 4.429 9.583 -14.516 1.00 83.75 88 SER A N 1
ATOM 722 C CA . SER A 1 88 ? 4.253 9.221 -13.111 1.00 83.75 88 SER A CA 1
ATOM 723 C C . SER A 1 88 ? 3.162 8.177 -12.939 1.00 83.75 88 SER A C 1
ATOM 725 O O . SER A 1 88 ? 2.230 8.067 -13.745 1.00 83.75 88 SER A O 1
ATOM 727 N N . LYS A 1 89 ? 3.274 7.383 -11.873 1.00 88.88 89 LYS A N 1
ATOM 728 C CA . LYS A 1 89 ? 2.247 6.409 -11.495 1.00 88.88 89 LYS A CA 1
ATOM 729 C C . LYS A 1 89 ? 1.598 6.816 -10.175 1.00 88.88 89 LYS A C 1
ATOM 731 O O . LYS A 1 89 ? 2.260 6.880 -9.143 1.00 88.88 89 LYS A O 1
ATOM 736 N N . ASP A 1 90 ? 0.295 7.051 -10.230 1.00 91.69 90 ASP A N 1
ATOM 737 C CA . ASP A 1 90 ? -0.538 7.413 -9.088 1.00 91.69 90 ASP A CA 1
ATOM 738 C C . ASP A 1 90 ? -1.289 6.161 -8.605 1.00 91.69 90 ASP A C 1
ATOM 740 O O . ASP A 1 90 ? -1.968 5.486 -9.387 1.00 91.69 90 ASP A O 1
ATOM 744 N N . LEU A 1 91 ? -1.152 5.843 -7.319 1.00 94.69 91 LEU A N 1
ATOM 745 C CA . LEU A 1 91 ? -1.821 4.744 -6.636 1.00 94.69 91 LEU A CA 1
ATOM 746 C C . LEU A 1 91 ? -2.901 5.301 -5.701 1.00 94.69 91 LEU A C 1
ATOM 748 O O . LEU A 1 91 ? -2.614 6.039 -4.762 1.00 94.69 91 LEU A O 1
ATOM 752 N N . LEU A 1 92 ? -4.144 4.901 -5.937 1.00 95.69 92 LEU A N 1
ATOM 753 C CA . LEU A 1 92 ? -5.282 5.158 -5.062 1.00 95.69 92 LEU A CA 1
ATOM 754 C C . LEU A 1 92 ? -5.630 3.869 -4.314 1.00 95.69 92 LEU A C 1
ATOM 756 O O . LEU A 1 92 ? -5.881 2.839 -4.941 1.00 95.69 92 LEU A O 1
ATOM 760 N N . VAL A 1 93 ? -5.685 3.947 -2.986 1.00 96.81 93 VAL A N 1
ATOM 761 C CA . VAL A 1 93 ? -6.134 2.870 -2.096 1.00 96.81 93 VAL A CA 1
ATOM 762 C C . VAL A 1 93 ? -7.386 3.345 -1.367 1.00 96.81 93 VAL A C 1
ATOM 764 O O . VAL A 1 93 ? -7.311 4.225 -0.512 1.00 96.81 93 VAL A O 1
ATOM 767 N N . GLU A 1 94 ? -8.537 2.778 -1.712 1.00 96.31 94 GLU A N 1
ATOM 768 C CA . GLU A 1 94 ? -9.817 3.046 -1.055 1.00 96.31 94 GLU A CA 1
ATOM 769 C C . GLU A 1 94 ? -10.094 1.973 -0.006 1.00 96.31 94 GLU A C 1
ATOM 771 O O . GLU A 1 94 ? -9.968 0.775 -0.275 1.00 96.31 94 GLU A O 1
ATOM 776 N N . TRP A 1 95 ? -10.497 2.399 1.183 1.00 95.56 95 TRP A N 1
ATOM 777 C CA . TRP A 1 95 ? -10.709 1.524 2.327 1.00 95.56 95 TRP A CA 1
ATOM 778 C C . TRP A 1 95 ? -11.810 2.060 3.242 1.00 95.56 95 TRP A C 1
ATOM 780 O O . TRP A 1 95 ? -12.192 3.227 3.174 1.00 95.56 95 TRP A O 1
ATOM 790 N N . LYS A 1 96 ? -12.330 1.195 4.107 1.00 93.62 96 LYS A N 1
ATOM 791 C CA . LYS A 1 96 ? -13.262 1.548 5.189 1.00 93.62 96 LYS A CA 1
ATOM 792 C C . LYS A 1 96 ? -12.823 0.865 6.483 1.00 93.62 96 LYS A C 1
ATOM 794 O O . LYS A 1 96 ? -12.060 -0.096 6.431 1.00 93.62 96 LYS A O 1
ATOM 799 N N . PHE A 1 97 ? -13.285 1.334 7.637 1.00 91.81 97 PHE A N 1
ATOM 800 C CA . PHE A 1 97 ? -12.955 0.683 8.908 1.00 91.81 97 PHE A CA 1
ATOM 801 C C . PHE A 1 97 ? -13.601 -0.709 9.007 1.00 91.81 97 PHE A C 1
ATOM 803 O O . PHE A 1 97 ? -14.775 -0.875 8.673 1.00 91.81 97 PHE A O 1
ATOM 810 N N . ALA A 1 98 ? -12.840 -1.703 9.477 1.00 87.25 98 ALA A N 1
ATOM 811 C CA . ALA A 1 98 ? -13.303 -3.092 9.586 1.00 87.25 98 ALA A CA 1
ATOM 812 C C . ALA A 1 98 ? -14.348 -3.304 10.697 1.00 87.25 98 ALA A C 1
ATOM 814 O O . ALA A 1 98 ? -15.142 -4.238 10.656 1.00 87.25 98 ALA A O 1
ATOM 815 N N . ASP A 1 99 ? -14.372 -2.429 11.700 1.00 82.19 99 ASP A N 1
ATOM 816 C CA . ASP A 1 99 ? -15.324 -2.480 12.814 1.00 82.19 99 ASP A CA 1
ATOM 817 C C . ASP A 1 99 ? -16.705 -1.884 12.472 1.00 82.19 99 ASP A C 1
ATOM 819 O O . ASP A 1 99 ? -17.596 -1.854 13.323 1.00 82.19 99 ASP A O 1
ATOM 823 N N . GLY A 1 100 ? -16.898 -1.411 11.233 1.00 66.12 100 GLY A N 1
ATOM 824 C CA . GLY A 1 100 ? -18.149 -0.806 10.778 1.00 66.12 100 GLY A CA 1
ATOM 825 C C . GLY A 1 100 ? -18.477 0.529 11.455 1.00 66.12 100 GLY A C 1
ATOM 826 O O . GLY A 1 100 ? -19.601 1.012 11.320 1.00 66.12 100 GLY A O 1
ATOM 827 N N . VAL A 1 101 ? -17.526 1.151 12.170 1.00 63.28 101 VAL A N 1
ATOM 828 C CA . VAL A 1 101 ? -17.730 2.432 12.877 1.00 63.28 101 VAL A CA 1
ATOM 829 C C . VAL A 1 101 ? -18.087 3.567 11.912 1.00 63.28 101 VAL A C 1
ATOM 831 O O . VAL A 1 101 ? -18.777 4.513 12.300 1.00 63.28 101 VAL A O 1
ATOM 834 N N . ALA A 1 102 ? -17.696 3.448 10.642 1.00 64.06 102 ALA A N 1
ATOM 835 C CA . ALA A 1 102 ? -18.148 4.312 9.564 1.00 64.06 102 ALA A CA 1
ATOM 836 C C . ALA A 1 102 ? -18.299 3.514 8.258 1.00 64.06 102 ALA A C 1
ATOM 838 O O . ALA A 1 102 ? -17.338 2.912 7.787 1.00 64.06 102 ALA A O 1
ATOM 839 N N . GLU A 1 103 ? -19.473 3.578 7.618 1.00 71.62 103 GLU A N 1
ATOM 840 C CA . GLU A 1 103 ? -19.646 3.123 6.221 1.00 71.62 103 GLU A CA 1
ATOM 841 C C . GLU A 1 103 ? -18.991 4.071 5.202 1.00 71.62 103 GLU A C 1
ATOM 843 O O . GLU A 1 103 ? -19.049 3.859 3.991 1.00 71.62 103 GLU A O 1
ATOM 848 N N . GLN A 1 104 ? -18.371 5.144 5.687 1.00 86.44 104 GLN A N 1
ATOM 849 C CA . GLN A 1 104 ? -17.650 6.079 4.853 1.00 86.44 104 GLN A CA 1
ATOM 850 C C . GLN A 1 104 ? -16.400 5.414 4.272 1.00 86.44 104 GLN A C 1
ATOM 852 O O . GLN A 1 104 ? -15.594 4.827 4.991 1.00 86.44 104 GLN A O 1
ATOM 857 N N . ILE A 1 105 ? -16.244 5.545 2.957 1.00 90.62 105 ILE A N 1
ATOM 858 C CA . ILE A 1 105 ? -15.035 5.138 2.250 1.00 90.62 105 ILE A CA 1
ATOM 859 C C . ILE A 1 105 ? -14.027 6.282 2.345 1.00 90.62 105 ILE A C 1
ATOM 861 O O . ILE A 1 105 ? -14.342 7.436 2.041 1.00 90.62 105 ILE A O 1
ATOM 865 N N . PHE A 1 106 ? -12.816 5.940 2.759 1.00 92.81 106 PHE A N 1
ATOM 866 C CA . PHE A 1 106 ? -11.655 6.815 2.802 1.00 92.81 106 PHE A CA 1
ATOM 867 C C . PHE A 1 106 ? -10.679 6.426 1.694 1.00 92.81 106 PHE A C 1
ATOM 869 O O . PHE A 1 106 ? -10.703 5.306 1.183 1.00 92.81 106 PHE A O 1
ATOM 876 N N . SER A 1 107 ? -9.818 7.364 1.307 1.00 92.75 107 SER A N 1
ATOM 877 C CA . SER A 1 107 ? -8.857 7.171 0.224 1.00 92.75 107 SER A CA 1
ATOM 878 C C . SER A 1 107 ? -7.464 7.621 0.634 1.00 92.75 107 SER A C 1
ATOM 880 O O . SER A 1 107 ? -7.274 8.779 1.008 1.00 92.75 107 SER A O 1
ATOM 882 N N . SER A 1 108 ? -6.485 6.741 0.465 1.00 92.75 108 SER A N 1
ATOM 883 C CA . SER A 1 108 ? -5.065 7.071 0.518 1.00 92.75 108 SER A CA 1
ATOM 884 C C . SER A 1 108 ? -4.543 7.191 -0.912 1.00 92.75 108 SER A C 1
ATOM 886 O O . SER A 1 108 ? -4.505 6.203 -1.644 1.00 92.75 108 SER A O 1
ATOM 888 N N . ASN A 1 109 ? -4.171 8.405 -1.319 1.00 91.06 109 ASN A N 1
ATOM 889 C CA . ASN A 1 109 ? -3.586 8.675 -2.632 1.00 91.06 109 ASN A CA 1
ATOM 890 C C . ASN A 1 109 ? -2.082 8.824 -2.492 1.00 91.06 109 ASN A C 1
ATOM 892 O O . ASN A 1 109 ? -1.611 9.578 -1.642 1.00 91.06 109 ASN A O 1
ATOM 896 N N . VAL A 1 110 ? -1.343 8.108 -3.327 1.00 88.75 110 VAL A N 1
ATOM 897 C CA . VAL A 1 110 ? 0.102 8.016 -3.213 1.00 88.75 110 VAL A CA 1
ATOM 898 C C . VAL A 1 110 ? 0.723 8.036 -4.596 1.00 88.75 110 VAL A C 1
ATOM 900 O O . VAL A 1 110 ? 0.381 7.222 -5.452 1.00 88.75 110 VAL A O 1
ATOM 903 N N . ARG A 1 111 ? 1.669 8.944 -4.814 1.00 86.69 111 ARG A N 1
ATOM 904 C CA . ARG A 1 111 ? 2.485 8.937 -6.022 1.00 86.69 111 ARG A CA 1
ATOM 905 C C . ARG A 1 111 ? 3.652 7.979 -5.824 1.00 86.69 111 ARG A C 1
ATOM 907 O O . ARG A 1 111 ? 4.444 8.149 -4.902 1.00 86.69 111 ARG A O 1
ATOM 914 N N . LEU A 1 112 ? 3.772 6.979 -6.692 1.00 81.25 112 LEU A N 1
ATOM 915 C CA . LEU A 1 112 ? 4.807 5.952 -6.558 1.00 81.25 112 LEU A CA 1
ATOM 916 C C . LEU A 1 112 ? 6.225 6.510 -6.751 1.00 81.25 112 LEU A C 1
ATOM 918 O O . LEU A 1 112 ? 7.167 5.991 -6.163 1.00 81.25 112 LEU A O 1
ATOM 922 N N . ASP A 1 113 ? 6.381 7.587 -7.519 1.00 78.88 113 ASP A N 1
ATOM 923 C CA . ASP A 1 113 ? 7.683 8.241 -7.694 1.00 78.88 113 ASP A CA 1
ATOM 924 C C . ASP A 1 113 ? 8.166 8.893 -6.388 1.00 78.88 113 ASP A C 1
ATOM 926 O O . ASP A 1 113 ? 9.341 8.783 -6.037 1.00 78.88 113 ASP A O 1
ATOM 930 N N . ASP A 1 114 ? 7.252 9.521 -5.639 1.00 78.38 114 ASP A N 1
ATOM 931 C CA . ASP A 1 114 ? 7.560 10.124 -4.338 1.00 78.38 114 ASP A CA 1
ATOM 932 C C . ASP A 1 114 ? 7.936 9.029 -3.329 1.00 78.38 114 ASP A C 1
ATOM 934 O O . ASP A 1 114 ? 8.865 9.203 -2.534 1.00 78.38 114 ASP A O 1
ATOM 938 N N . LEU A 1 115 ? 7.273 7.865 -3.424 1.00 72.38 115 LEU A N 1
ATOM 939 C CA . LEU A 1 115 ? 7.623 6.685 -2.635 1.00 72.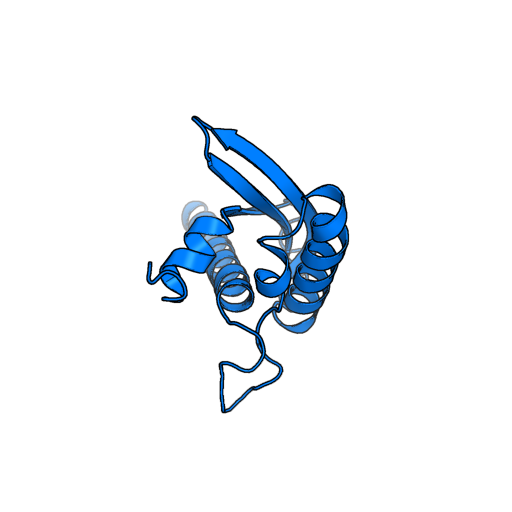38 115 LEU A CA 1
ATOM 940 C C . LEU A 1 115 ? 9.050 6.199 -2.914 1.00 72.38 115 LEU A C 1
ATOM 942 O O . LEU A 1 115 ? 9.789 5.870 -1.991 1.00 72.38 115 LEU A O 1
ATOM 946 N N . LEU A 1 116 ? 9.454 6.149 -4.184 1.00 66.56 116 LEU A N 1
ATOM 947 C CA . LEU A 1 116 ? 10.801 5.717 -4.570 1.00 66.56 116 LEU A CA 1
ATOM 948 C C . LEU A 1 116 ? 11.873 6.714 -4.134 1.00 66.56 116 LEU A C 1
ATOM 950 O O . LEU A 1 116 ? 12.940 6.307 -3.668 1.00 66.56 116 LEU A O 1
ATOM 954 N N . ALA A 1 117 ? 11.588 8.012 -4.256 1.00 71.06 117 ALA A N 1
ATOM 955 C CA . ALA A 1 117 ? 12.509 9.070 -3.861 1.00 71.06 117 ALA A CA 1
ATOM 956 C C . ALA A 1 117 ? 12.850 9.006 -2.365 1.00 71.06 117 ALA A C 1
ATOM 958 O O . ALA A 1 117 ? 14.013 9.167 -1.991 1.00 71.06 117 ALA A O 1
ATOM 959 N N . SER A 1 118 ? 11.872 8.710 -1.504 1.00 66.38 118 SER A N 1
ATOM 960 C CA . SER A 1 118 ? 12.112 8.622 -0.059 1.00 66.38 118 SER A CA 1
ATOM 961 C C . SER A 1 118 ? 12.902 7.376 0.359 1.00 66.38 118 SER A C 1
ATOM 963 O O . SER A 1 118 ? 13.446 7.347 1.460 1.00 66.38 118 SER A O 1
ATOM 965 N N . LEU A 1 119 ? 12.943 6.337 -0.481 1.00 61.91 119 LEU A N 1
ATOM 966 C CA . LEU A 1 119 ? 13.646 5.083 -0.196 1.00 61.91 119 LEU A CA 1
ATOM 967 C C . LEU A 1 119 ? 15.144 5.150 -0.504 1.00 61.91 119 LEU A C 1
ATOM 969 O O . LEU A 1 119 ? 15.853 4.162 -0.327 1.00 61.91 119 LEU A O 1
ATOM 973 N N . GLY A 1 120 ? 15.642 6.302 -0.966 1.00 60.00 120 GLY A N 1
ATOM 974 C CA . GLY A 1 120 ? 17.046 6.471 -1.344 1.00 60.00 120 GLY A CA 1
ATOM 975 C C . GLY A 1 120 ? 17.444 5.657 -2.579 1.00 60.00 120 GLY A C 1
ATOM 976 O O . GLY A 1 120 ? 18.631 5.526 -2.865 1.00 60.00 120 GLY A O 1
ATOM 977 N N . VAL A 1 121 ? 16.467 5.118 -3.318 1.00 53.06 121 VAL A N 1
ATOM 978 C CA . VAL A 1 121 ? 16.688 4.289 -4.517 1.00 53.06 121 VAL A CA 1
ATOM 979 C C . VAL A 1 121 ? 17.053 5.148 -5.737 1.00 53.06 121 VAL A C 1
ATOM 981 O O . VAL A 1 121 ? 17.538 4.628 -6.737 1.00 53.06 121 VAL A O 1
ATOM 984 N N . ILE A 1 122 ? 16.930 6.476 -5.647 1.00 41.03 122 ILE A N 1
ATOM 985 C CA . ILE A 1 122 ? 17.381 7.393 -6.697 1.00 41.03 122 ILE A CA 1
ATOM 986 C C . ILE A 1 122 ? 18.787 7.910 -6.359 1.00 41.03 122 ILE A C 1
ATOM 988 O O . ILE A 1 122 ? 18.970 8.888 -5.637 1.00 41.03 122 ILE A O 1
ATOM 992 N N . THR A 1 123 ? 19.806 7.244 -6.899 1.00 39.47 123 THR A N 1
ATOM 993 C CA . THR A 1 123 ? 21.106 7.859 -7.206 1.00 39.47 123 THR A CA 1
ATOM 994 C C . THR A 1 123 ? 21.456 7.513 -8.647 1.00 39.47 123 THR A C 1
ATOM 996 O O . THR A 1 123 ? 22.090 6.492 -8.900 1.00 39.47 123 THR A O 1
ATOM 999 N N . GLN A 1 124 ? 20.982 8.357 -9.567 1.00 39.88 124 GLN A N 1
ATOM 1000 C CA . GLN A 1 124 ? 21.688 9.010 -10.686 1.00 39.88 124 GLN A CA 1
ATOM 1001 C C . GLN A 1 124 ? 20.689 9.502 -11.731 1.00 39.88 124 GLN A C 1
ATOM 1003 O O . GLN A 1 124 ? 19.798 8.716 -12.114 1.00 39.88 124 GLN A O 1
#